Protein AF-S7Y6G8-F1 (afdb_monomer)

Radius of gyration: 14.81 Å; Cα contacts (8 Å, |Δi|>4): 40; chains: 1; bounding box: 29×49×24 Å

Secondary structure (DSSP, 8-state):
--SS---S-------------HHHHHHHHHHHHTT--HHHHHHHHHHHHTTS-HHHHHHHHHH----TTHHHHHHHHHHHHHHH-

Mean predicted aligned 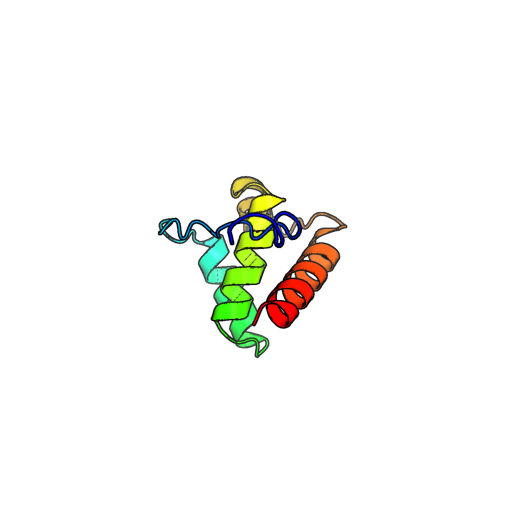error: 10.29 Å

Solvent-accessible surface area (backbone atoms only — not comparable to full-atom values): 5264 Å² total; per-residue (Å²): 141,92,79,86,77,90,78,70,89,75,74,76,78,76,81,70,86,63,81,79,46,72,56,54,53,53,49,38,51,52,38,40,75,72,69,47,57,66,69,43,32,52,46,22,49,53,56,44,49,78,74,36,53,67,72,52,53,44,44,25,75,74,69,71,54,69,63,91,59,45,66,60,50,51,50,53,29,38,53,52,31,61,76,73,109

Organism: NCBI:txid1217666

Sequence (85 aa):
MVLKHIAILAVVGMCCSACSSKVERDFISGCRQGGAPKSICECTFKKLEEKYSEKTLERMSEYGYAPDDFMHQVMKASEQCIAED

Structure (mmCIF, N/CA/C/O backbone):
data_AF-S7Y6G8-F1
#
_entry.id   AF-S7Y6G8-F1
#
loop_
_atom_site.group_PDB
_atom_site.id
_atom_site.type_symbol
_atom_site.label_atom_id
_atom_site.label_alt_id
_atom_site.label_comp_id
_atom_site.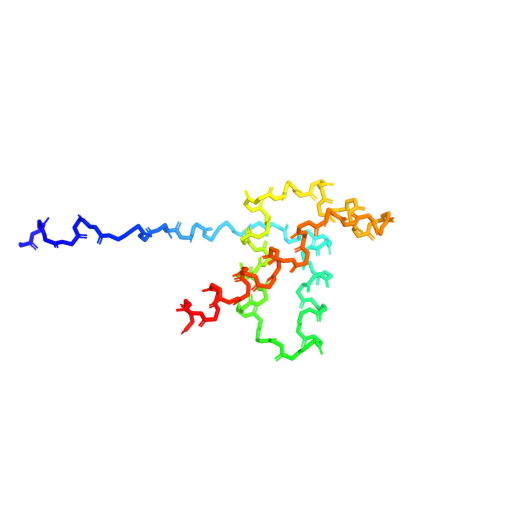label_asym_id
_atom_site.label_entity_id
_atom_site.label_seq_id
_atom_site.pdbx_PDB_ins_code
_atom_site.Cartn_x
_atom_site.Cartn_y
_atom_site.Cartn_z
_atom_site.occupancy
_atom_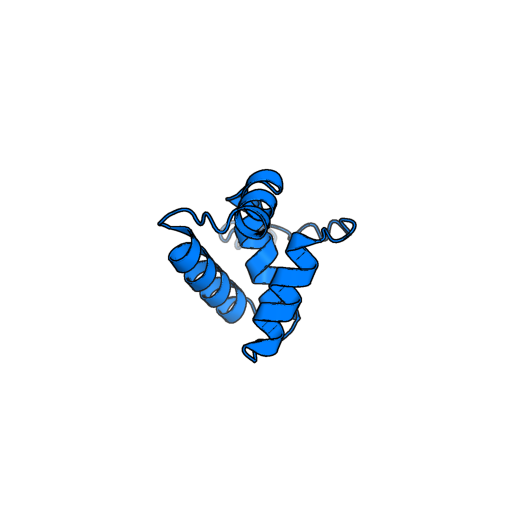site.B_iso_or_equiv
_atom_site.auth_seq_id
_atom_site.auth_comp_id
_atom_site.auth_asym_id
_atom_site.auth_atom_id
_atom_site.pdbx_PDB_model_num
ATOM 1 N N . MET A 1 1 ? -22.133 -36.545 -3.829 1.00 42.28 1 MET A N 1
ATOM 2 C CA . MET A 1 1 ? -20.741 -36.800 -3.395 1.00 42.28 1 MET A CA 1
ATOM 3 C C . MET A 1 1 ? -20.174 -35.486 -2.853 1.00 42.28 1 MET A C 1
ATOM 5 O O . MET A 1 1 ? -19.446 -34.791 -3.537 1.00 42.28 1 MET A O 1
ATOM 9 N N . VAL A 1 2 ? -20.630 -35.095 -1.660 1.00 46.59 2 VAL A N 1
ATOM 10 C CA . VAL A 1 2 ? -20.538 -33.731 -1.087 1.00 46.59 2 VAL A CA 1
ATOM 11 C C . VAL A 1 2 ? -19.629 -33.678 0.158 1.00 46.59 2 VAL A C 1
ATOM 13 O O . VAL A 1 2 ? -19.847 -32.872 1.048 1.00 46.59 2 VAL A O 1
ATOM 16 N N . LEU A 1 3 ? -18.612 -34.549 0.260 1.00 45.53 3 LEU A N 1
ATOM 17 C CA . LEU A 1 3 ? -17.887 -34.744 1.532 1.00 45.53 3 LEU A CA 1
ATOM 18 C C . LEU A 1 3 ? -16.351 -34.875 1.451 1.00 45.53 3 LEU A C 1
ATOM 20 O O . LEU A 1 3 ? -15.749 -35.295 2.431 1.00 45.53 3 LEU A O 1
ATOM 24 N N . LYS A 1 4 ? -15.684 -34.556 0.329 1.00 43.16 4 LYS A N 1
ATOM 25 C CA . LYS A 1 4 ? -14.222 -34.796 0.202 1.00 43.16 4 LYS A CA 1
ATOM 26 C C . LYS A 1 4 ? -13.346 -33.576 -0.112 1.00 43.16 4 LYS A C 1
ATOM 28 O O . LYS A 1 4 ? -12.132 -33.708 -0.144 1.00 43.16 4 LYS A O 1
ATOM 33 N N . HIS A 1 5 ? -13.929 -3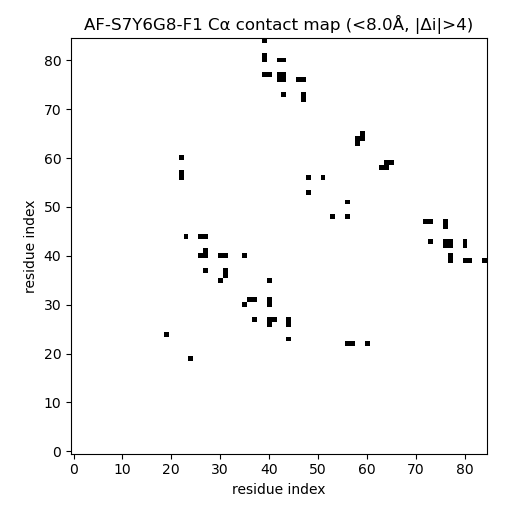2.388 -0.248 1.00 41.81 5 HIS A N 1
ATOM 34 C CA . HIS A 1 5 ? -13.166 -31.142 -0.428 1.00 41.81 5 HIS A CA 1
ATOM 35 C C . HIS A 1 5 ? -13.487 -30.102 0.654 1.00 41.81 5 HIS A C 1
ATOM 37 O O . HIS A 1 5 ? -13.403 -28.901 0.434 1.00 41.81 5 HIS A O 1
ATOM 43 N N . ILE A 1 6 ? -13.838 -30.576 1.853 1.00 52.69 6 ILE A N 1
ATOM 44 C CA . ILE A 1 6 ? -13.834 -29.781 3.087 1.00 52.69 6 ILE A CA 1
ATOM 45 C C . ILE A 1 6 ? -12.377 -29.707 3.565 1.00 52.69 6 ILE A C 1
ATOM 47 O O . ILE A 1 6 ? -12.003 -30.404 4.498 1.00 52.69 6 ILE A O 1
ATOM 51 N N . ALA A 1 7 ? -11.528 -28.977 2.845 1.00 53.00 7 ALA A N 1
ATOM 52 C CA . ALA A 1 7 ? -10.203 -28.531 3.290 1.00 53.00 7 ALA A CA 1
ATOM 53 C C . ALA A 1 7 ? -9.525 -27.808 2.126 1.00 53.00 7 ALA A C 1
ATOM 55 O O . ALA A 1 7 ? -8.761 -28.413 1.390 1.00 53.00 7 ALA A O 1
ATOM 56 N N . ILE A 1 8 ? -9.871 -26.543 1.923 1.00 51.72 8 ILE A N 1
ATOM 57 C CA . ILE A 1 8 ? -8.972 -25.440 1.564 1.00 51.72 8 ILE A CA 1
ATOM 58 C C . ILE A 1 8 ? -9.884 -24.214 1.591 1.00 51.72 8 ILE A C 1
ATOM 60 O O . ILE A 1 8 ? -10.928 -24.176 0.945 1.00 51.72 8 ILE A O 1
ATOM 64 N N . LEU A 1 9 ? -9.535 -23.276 2.462 1.00 49.91 9 LEU A N 1
ATOM 65 C CA . LEU A 1 9 ? -10.257 -22.047 2.751 1.00 49.91 9 LEU A CA 1
ATOM 66 C C . LEU A 1 9 ? -10.345 -21.174 1.491 1.00 49.91 9 LEU A C 1
ATOM 68 O O . LEU A 1 9 ? -9.534 -20.277 1.296 1.00 49.91 9 LEU A O 1
ATOM 72 N N . ALA A 1 10 ? -11.337 -21.419 0.639 1.00 49.09 10 ALA A N 1
ATOM 73 C CA . ALA A 1 10 ? -11.776 -20.443 -0.344 1.00 49.09 10 ALA A CA 1
ATOM 74 C C . ALA A 1 10 ? -12.582 -19.381 0.411 1.00 49.09 10 ALA A C 1
ATOM 76 O O . ALA A 1 10 ? -13.805 -19.474 0.540 1.00 49.09 10 ALA A O 1
ATOM 77 N N . VAL A 1 11 ? -11.875 -18.404 0.985 1.00 58.69 11 VAL A N 1
ATOM 78 C CA . VAL A 1 11 ? -12.493 -17.148 1.407 1.00 58.69 11 VAL A CA 1
ATOM 79 C C . VAL A 1 11 ? -13.105 -16.552 0.151 1.00 58.69 11 VAL A C 1
ATOM 81 O O . VAL A 1 11 ? -12.415 -16.095 -0.755 1.00 58.69 11 VAL A O 1
ATOM 84 N N . VAL A 1 12 ? -14.429 -16.640 0.083 1.00 53.94 12 VAL A N 1
ATOM 85 C CA . VAL A 1 12 ? -15.252 -15.945 -0.893 1.00 53.94 12 VAL A CA 1
ATOM 86 C C . VAL A 1 12 ? -14.918 -14.467 -0.750 1.00 53.94 12 VAL A C 1
ATOM 88 O O . VAL A 1 12 ? -15.317 -13.820 0.218 1.00 53.94 12 VAL A O 1
ATOM 91 N N . GLY A 1 13 ? -14.136 -13.950 -1.696 1.00 52.06 13 GLY A N 1
ATOM 92 C CA . GLY A 1 13 ? -13.867 -12.533 -1.826 1.00 52.06 13 GLY A CA 1
ATOM 93 C C . GLY A 1 13 ? -15.186 -11.833 -2.094 1.00 52.06 13 GLY A C 1
ATOM 94 O O . GLY A 1 13 ? -15.634 -11.748 -3.231 1.00 52.06 13 GLY A O 1
ATOM 95 N N . MET A 1 14 ? -15.819 -11.345 -1.032 1.00 46.12 14 MET A N 1
ATOM 96 C CA . MET A 1 14 ? -16.943 -10.435 -1.121 1.00 46.12 14 MET A CA 1
ATOM 97 C C . MET A 1 14 ? -16.461 -9.235 -1.938 1.00 46.12 14 MET A C 1
ATOM 99 O O . MET A 1 14 ? -15.599 -8.470 -1.497 1.00 46.12 14 MET A O 1
ATOM 103 N N . CYS A 1 15 ? -16.927 -9.132 -3.181 1.00 45.81 15 CYS A N 1
ATOM 104 C CA . CYS A 1 15 ? -16.818 -7.922 -3.977 1.00 45.81 15 CYS A CA 1
ATOM 105 C C . CYS A 1 15 ? -17.804 -6.923 -3.380 1.00 45.81 15 CYS A C 1
ATOM 107 O O . CYS A 1 15 ? -18.890 -6.700 -3.911 1.00 45.81 15 CYS A O 1
ATOM 109 N N . CYS A 1 16 ? -17.444 -6.360 -2.226 1.00 45.59 16 CYS A N 1
ATOM 110 C CA . CYS A 1 16 ? -17.990 -5.079 -1.836 1.00 45.59 16 CYS A CA 1
ATOM 111 C C . CYS A 1 16 ? -17.571 -4.116 -2.941 1.00 45.59 16 CYS A C 1
ATOM 113 O O . CYS A 1 16 ? -16.388 -3.828 -3.099 1.00 45.59 16 CYS A O 1
ATOM 115 N N . SER A 1 17 ? -18.534 -3.639 -3.721 1.00 48.69 17 SER A N 1
ATOM 116 C CA . SER A 1 17 ? -18.397 -2.396 -4.467 1.00 48.69 17 SER A CA 1
ATOM 117 C C . SER A 1 17 ? -18.278 -1.265 -3.441 1.00 48.69 17 SER A C 1
ATOM 119 O O . SER A 1 17 ? -19.238 -0.535 -3.190 1.00 48.69 17 SER A O 1
ATOM 121 N N . ALA A 1 18 ? -17.139 -1.203 -2.753 1.00 52.22 18 ALA A N 1
ATOM 122 C CA . ALA A 1 18 ? -16.785 -0.090 -1.904 1.00 52.22 18 ALA A CA 1
ATOM 123 C C . ALA A 1 18 ? -16.544 1.099 -2.832 1.00 52.22 18 ALA A C 1
ATOM 125 O O . ALA A 1 18 ? -15.923 0.976 -3.890 1.00 52.22 18 ALA A O 1
ATOM 126 N N . CYS A 1 19 ? -17.117 2.245 -2.484 1.00 60.97 19 CYS A N 1
ATOM 127 C CA . CYS A 1 19 ? -16.787 3.484 -3.160 1.00 60.97 19 CYS A CA 1
ATOM 128 C C . CYS A 1 19 ? -15.279 3.687 -2.991 1.00 60.97 19 CYS A C 1
ATOM 130 O O . CYS A 1 19 ? -14.824 3.860 -1.865 1.00 60.97 19 CYS A O 1
ATOM 132 N N . SER A 1 20 ? -14.524 3.597 -4.087 1.00 70.44 20 SER A N 1
ATOM 133 C CA . SER A 1 20 ? -13.069 3.527 -3.995 1.00 70.44 20 SER A CA 1
ATOM 134 C C . SER A 1 20 ? -12.499 4.772 -3.322 1.00 70.44 20 SER A C 1
ATOM 136 O O . SER A 1 20 ? -12.781 5.900 -3.755 1.00 70.44 20 SER A O 1
ATOM 138 N N . SER A 1 21 ? -11.720 4.582 -2.260 1.00 81.38 21 SER A N 1
ATOM 139 C CA . SER A 1 21 ? -11.141 5.675 -1.477 1.00 81.38 21 SER A CA 1
ATOM 140 C C . SER A 1 21 ? -10.051 6.403 -2.275 1.00 81.38 2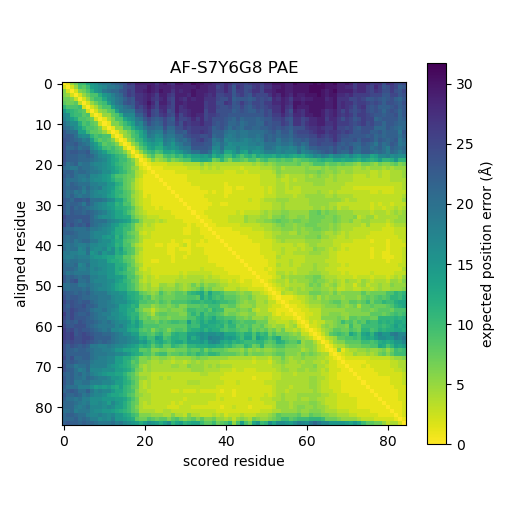1 SER A C 1
ATOM 142 O O . SER A 1 21 ? -9.557 5.919 -3.298 1.00 81.38 21 SER A O 1
ATOM 144 N N . LYS A 1 22 ? -9.669 7.623 -1.867 1.00 83.62 22 LYS A N 1
ATOM 145 C CA . LYS A 1 22 ? -8.570 8.334 -2.554 1.00 83.62 22 LYS A CA 1
ATOM 146 C C . LYS A 1 22 ? -7.264 7.539 -2.468 1.00 83.62 22 LYS A C 1
ATOM 148 O O . LYS A 1 22 ? -6.556 7.454 -3.469 1.00 83.62 22 LYS A O 1
ATOM 153 N N . VAL A 1 23 ? -6.990 6.946 -1.307 1.00 84.44 23 VAL A N 1
ATOM 154 C CA . VAL A 1 23 ? -5.786 6.143 -1.085 1.00 84.44 23 VAL A CA 1
ATOM 155 C C . VAL A 1 23 ? -5.770 4.883 -1.951 1.00 84.44 23 VAL A C 1
ATOM 157 O O . VAL A 1 23 ? -4.734 4.574 -2.532 1.00 84.44 23 VAL A O 1
ATOM 160 N N . GLU A 1 24 ? -6.911 4.217 -2.137 1.00 86.12 24 GLU A N 1
ATOM 161 C CA . GLU A 1 24 ? -7.023 3.076 -3.052 1.00 86.12 24 GLU A CA 1
ATOM 162 C C . GLU A 1 24 ? -6.678 3.469 -4.487 1.00 86.12 24 GLU A C 1
ATOM 164 O O . GLU A 1 24 ? -5.853 2.828 -5.140 1.00 86.12 24 GLU A O 1
ATOM 169 N N . ARG A 1 25 ? -7.270 4.561 -4.984 1.00 88.19 25 ARG A N 1
ATOM 170 C CA . ARG A 1 25 ? -7.014 5.029 -6.352 1.00 88.19 25 ARG A CA 1
ATOM 171 C C . ARG A 1 25 ? -5.550 5.392 -6.567 1.00 88.19 25 ARG A C 1
ATOM 173 O O . ARG A 1 25 ? -4.989 5.038 -7.607 1.00 88.19 25 ARG A O 1
ATOM 180 N N . ASP A 1 26 ? -4.941 6.083 -5.607 1.00 87.75 26 ASP A N 1
ATOM 181 C CA . ASP A 1 26 ? -3.535 6.481 -5.678 1.00 87.75 26 ASP A CA 1
ATOM 182 C C . ASP A 1 26 ? -2.620 5.242 -5.625 1.00 87.75 26 ASP A C 1
ATOM 184 O O . ASP A 1 26 ? -1.691 5.132 -6.431 1.00 87.75 26 ASP A O 1
ATOM 188 N N . PHE A 1 27 ? -2.938 4.257 -4.778 1.00 88.12 27 PHE A N 1
ATOM 189 C CA . PHE A 1 27 ? -2.221 2.983 -4.706 1.00 88.12 27 PHE A CA 1
ATOM 190 C C . PHE A 1 27 ? -2.314 2.192 -6.016 1.00 88.12 27 PHE A C 1
ATOM 192 O O . PHE A 1 27 ? -1.287 1.811 -6.581 1.00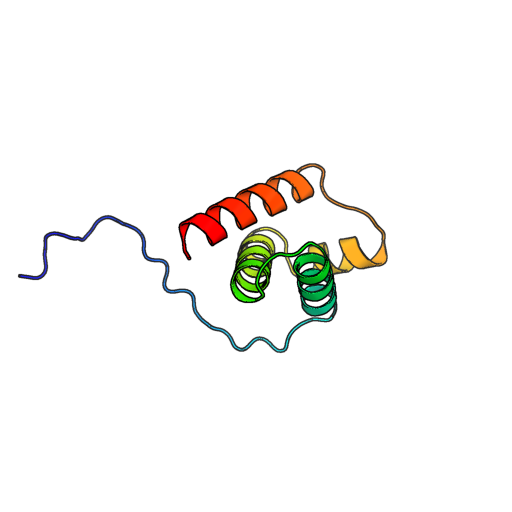 88.12 27 PHE A O 1
ATOM 199 N N . ILE A 1 28 ? -3.525 1.977 -6.544 1.00 90.06 28 ILE A N 1
ATOM 200 C CA . ILE A 1 28 ? -3.741 1.249 -7.804 1.00 90.06 28 ILE A CA 1
ATOM 201 C C . ILE A 1 28 ? -3.032 1.968 -8.954 1.00 90.06 28 ILE A C 1
ATOM 203 O O . ILE A 1 28 ? -2.408 1.324 -9.798 1.00 90.06 28 ILE A O 1
ATOM 207 N N . SER A 1 29 ? -3.095 3.300 -8.993 1.00 90.94 29 SER A N 1
ATOM 208 C CA . SER A 1 29 ? -2.389 4.100 -9.996 1.00 90.94 29 SER A CA 1
ATOM 209 C C . SER A 1 29 ? -0.873 3.899 -9.921 1.00 90.94 29 SER A C 1
ATOM 211 O O . SER A 1 29 ? -0.238 3.664 -10.951 1.00 90.94 29 SER A O 1
ATOM 213 N N . GLY A 1 30 ? -0.284 3.945 -8.723 1.00 89.00 30 GLY A N 1
ATOM 214 C CA . GLY A 1 30 ? 1.146 3.696 -8.517 1.00 89.00 30 GLY A CA 1
ATOM 215 C C . GLY A 1 30 ? 1.555 2.271 -8.896 1.00 89.00 30 GLY A C 1
ATOM 216 O O . GLY A 1 30 ? 2.519 2.073 -9.632 1.00 89.00 30 GLY A O 1
ATOM 217 N N . CYS A 1 31 ? 0.769 1.280 -8.481 1.00 90.25 31 CYS A N 1
ATOM 218 C CA . CYS A 1 31 ? 0.993 -0.128 -8.798 1.00 90.25 31 CYS A CA 1
ATOM 219 C C . CYS A 1 31 ? 0.968 -0.394 -10.315 1.00 90.25 31 CYS A C 1
ATOM 221 O O . CYS A 1 31 ? 1.859 -1.053 -10.855 1.00 90.25 31 CYS A O 1
ATOM 223 N N . ARG A 1 32 ? 0.008 0.199 -11.036 1.00 92.44 32 ARG A N 1
ATOM 224 C CA . ARG A 1 32 ? -0.078 0.090 -12.501 1.00 92.44 32 ARG A CA 1
ATOM 225 C C . ARG A 1 32 ? 1.062 0.804 -13.216 1.00 92.44 32 ARG A C 1
ATOM 227 O O . ARG A 1 32 ? 1.553 0.296 -14.220 1.00 92.44 32 ARG A O 1
ATOM 234 N N . GLN A 1 33 ? 1.499 1.958 -12.713 1.00 91.81 33 GLN A N 1
ATOM 235 C CA . GLN A 1 33 ? 2.700 2.630 -13.223 1.00 91.81 33 GLN A CA 1
ATOM 236 C C . GLN A 1 33 ? 3.961 1.777 -13.013 1.00 91.81 33 GLN A C 1
ATOM 238 O O . GLN A 1 33 ? 4.866 1.825 -13.840 1.00 91.81 33 GLN A O 1
ATOM 243 N N . GLY A 1 34 ? 3.985 0.944 -11.968 1.00 85.69 34 GLY A N 1
ATOM 244 C CA . GLY A 1 34 ? 5.009 -0.080 -11.741 1.00 85.69 34 GLY A CA 1
ATOM 245 C C . GLY A 1 34 ? 4.945 -1.287 -12.688 1.00 85.69 34 GLY A C 1
ATOM 246 O O . GLY A 1 34 ? 5.817 -2.147 -12.620 1.00 85.69 34 GLY A O 1
ATOM 247 N N . GLY A 1 35 ? 3.947 -1.362 -13.575 1.00 89.31 35 GLY A N 1
ATOM 248 C CA . GLY A 1 35 ? 3.815 -2.412 -14.591 1.00 89.31 35 GLY A CA 1
ATOM 249 C C . GLY A 1 35 ? 2.937 -3.600 -14.193 1.00 89.31 35 GLY A C 1
ATOM 250 O O . GLY A 1 35 ? 2.768 -4.516 -14.996 1.00 89.31 35 GLY A O 1
ATOM 251 N N . ALA A 1 36 ? 2.346 -3.597 -12.995 1.00 88.38 36 ALA A N 1
ATOM 252 C CA . ALA A 1 36 ? 1.440 -4.661 -12.575 1.00 88.38 36 ALA A CA 1
ATOM 253 C C . ALA A 1 36 ? 0.043 -4.517 -13.223 1.00 88.38 36 ALA A C 1
ATOM 255 O O . ALA A 1 36 ? -0.453 -3.397 -13.417 1.00 88.38 36 ALA A O 1
ATOM 256 N N . PRO A 1 37 ? -0.627 -5.636 -13.562 1.00 90.81 37 PRO A N 1
ATOM 257 C CA . PRO A 1 37 ? -1.988 -5.601 -14.075 1.00 90.81 37 PRO A CA 1
ATOM 258 C C . PRO A 1 37 ? -2.970 -5.112 -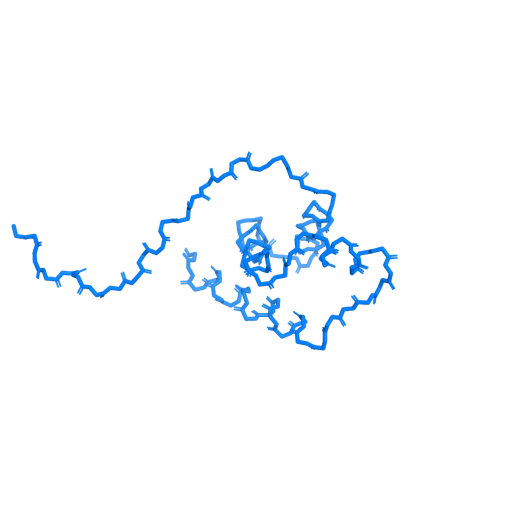13.005 1.00 90.81 37 PRO A C 1
ATOM 260 O O . PRO A 1 37 ? -2.766 -5.271 -11.802 1.00 90.81 37 PRO A O 1
ATOM 263 N N . LYS A 1 38 ? -4.069 -4.500 -13.462 1.00 88.81 38 LYS A N 1
ATOM 264 C CA . LYS A 1 38 ? -5.059 -3.868 -12.582 1.00 88.81 38 LYS A CA 1
ATOM 265 C C . LYS A 1 38 ? -5.660 -4.858 -11.566 1.00 88.81 38 LYS A C 1
ATOM 267 O O . LYS A 1 38 ? -5.810 -4.470 -10.414 1.00 88.81 38 LYS A O 1
ATOM 272 N N . SER A 1 39 ? -5.942 -6.101 -11.973 1.00 88.31 39 SER A N 1
ATOM 273 C CA . SER A 1 39 ? -6.479 -7.158 -11.097 1.00 88.31 39 SER A CA 1
ATOM 274 C C . SER A 1 39 ? -5.564 -7.435 -9.904 1.00 88.31 39 SER A C 1
ATOM 276 O O . SER A 1 39 ? -6.020 -7.461 -8.763 1.00 88.31 39 SER A O 1
ATOM 278 N N . ILE A 1 40 ? -4.260 -7.550 -10.160 1.00 90.50 40 ILE A N 1
ATOM 279 C CA . ILE A 1 40 ? -3.245 -7.756 -9.125 1.00 90.50 40 ILE A CA 1
ATOM 280 C C . ILE A 1 40 ? -3.168 -6.544 -8.200 1.00 90.50 40 ILE A C 1
ATOM 282 O O . ILE A 1 40 ? -3.160 -6.712 -6.987 1.00 90.50 40 ILE A O 1
ATOM 286 N N . CYS A 1 41 ? -3.187 -5.321 -8.736 1.00 90.38 41 CYS A N 1
ATOM 287 C CA . CYS A 1 41 ? -3.164 -4.110 -7.912 1.00 90.38 41 CYS A CA 1
ATOM 288 C C . CYS A 1 41 ? -4.377 -3.995 -6.975 1.00 90.38 41 CYS A C 1
ATOM 290 O O . CYS A 1 41 ? -4.214 -3.645 -5.805 1.00 90.38 41 CYS A O 1
ATOM 292 N N . GLU A 1 42 ? -5.576 -4.301 -7.475 1.00 90.31 42 GLU A N 1
ATOM 293 C CA . GLU A 1 42 ? -6.811 -4.325 -6.680 1.00 90.31 42 GLU A CA 1
ATOM 294 C C . GLU A 1 42 ? -6.760 -5.425 -5.610 1.00 90.31 42 GLU A C 1
ATOM 296 O O . GLU A 1 42 ? -7.079 -5.180 -4.446 1.00 90.31 42 GLU A O 1
ATOM 301 N N . CYS A 1 43 ? -6.288 -6.621 -5.972 1.00 90.06 43 CYS A N 1
ATOM 302 C CA . CYS A 1 43 ? -6.111 -7.725 -5.033 1.00 90.06 43 CYS A CA 1
ATOM 303 C C . CYS A 1 43 ? -5.109 -7.379 -3.917 1.00 90.06 43 CYS A C 1
ATOM 305 O O . CYS A 1 43 ? -5.399 -7.591 -2.735 1.00 90.06 43 CYS A O 1
ATOM 307 N N . THR A 1 44 ? -3.956 -6.800 -4.268 1.00 89.31 44 THR A N 1
ATOM 308 C CA . THR A 1 44 ? -2.927 -6.407 -3.299 1.00 89.31 44 THR A CA 1
ATOM 309 C C . THR A 1 44 ? -3.481 -5.378 -2.324 1.00 89.31 44 THR A C 1
ATOM 311 O O . THR A 1 44 ? -3.303 -5.531 -1.116 1.00 89.31 44 THR A O 1
ATOM 314 N N . PHE A 1 45 ? -4.186 -4.358 -2.824 1.00 88.56 45 PHE A N 1
ATOM 315 C CA . PHE A 1 45 ? -4.781 -3.332 -1.971 1.00 88.56 45 PHE A CA 1
ATOM 316 C C . PHE A 1 45 ? -5.793 -3.929 -0.988 1.00 88.56 45 PHE A C 1
ATOM 318 O O . PHE A 1 45 ? -5.705 -3.670 0.210 1.00 88.56 45 PHE A O 1
ATOM 325 N N . LYS A 1 46 ? -6.664 -4.828 -1.454 1.00 87.56 46 LYS A N 1
ATOM 326 C CA . LYS A 1 46 ? -7.643 -5.509 -0.599 1.00 87.56 46 LYS A CA 1
ATOM 327 C C . LYS A 1 46 ? -6.987 -6.295 0.542 1.00 87.56 46 LYS A C 1
ATOM 329 O O . LYS A 1 46 ? -7.415 -6.195 1.689 1.00 87.56 46 LYS A O 1
ATOM 334 N N . LYS A 1 47 ? -5.911 -7.042 0.262 1.00 88.44 47 LYS A N 1
ATOM 335 C CA . LYS A 1 47 ? -5.156 -7.771 1.303 1.00 88.44 47 LYS A CA 1
ATOM 336 C C . LYS A 1 47 ? -4.455 -6.826 2.289 1.00 88.44 47 LYS A C 1
ATOM 338 O O . LYS A 1 47 ? -4.236 -7.193 3.445 1.00 88.44 47 LYS A O 1
ATOM 343 N N . LEU A 1 48 ? -4.085 -5.621 1.851 1.00 87.62 48 LEU A N 1
ATOM 344 C CA . LEU A 1 48 ? -3.556 -4.586 2.740 1.00 87.62 48 LEU A CA 1
ATOM 345 C C . LEU A 1 48 ? -4.657 -3.995 3.620 1.00 87.62 48 LEU A C 1
ATOM 347 O O . LEU A 1 48 ? -4.416 -3.833 4.811 1.00 87.62 48 LEU A O 1
ATOM 351 N N . GLU A 1 49 ? -5.855 -3.746 3.092 1.00 84.88 49 GLU A N 1
ATOM 352 C CA . GLU A 1 49 ? -7.006 -3.258 3.871 1.00 84.88 49 GLU A CA 1
ATOM 353 C C . GLU A 1 49 ? -7.475 -4.245 4.949 1.00 84.88 49 GLU A C 1
ATOM 355 O O . GLU A 1 49 ? -7.918 -3.834 6.021 1.00 84.88 49 GLU A O 1
ATOM 360 N N . GLU A 1 50 ? -7.324 -5.553 4.722 1.00 83.94 50 GLU A N 1
ATOM 361 C CA . GLU A 1 50 ? -7.592 -6.572 5.750 1.00 83.94 50 GLU A CA 1
ATOM 362 C C . GLU A 1 50 ? -6.663 -6.447 6.971 1.00 83.94 50 GLU A C 1
ATOM 364 O O . GLU A 1 50 ? -7.003 -6.898 8.067 1.00 83.94 50 GLU A O 1
ATOM 369 N N . LYS A 1 51 ? -5.479 -5.847 6.796 1.00 81.38 51 LYS A N 1
ATOM 370 C CA . LYS A 1 51 ? -4.445 -5.722 7.836 1.00 81.38 51 LYS A CA 1
ATOM 371 C C . LYS A 1 51 ? -4.307 -4.313 8.388 1.00 81.38 51 LYS A C 1
ATOM 373 O O . LYS A 1 51 ? -4.073 -4.137 9.582 1.00 81.38 51 LYS A O 1
ATOM 378 N N . TYR A 1 52 ? -4.432 -3.317 7.528 1.00 82.25 52 TYR A N 1
ATOM 379 C CA . TYR A 1 52 ? -4.321 -1.912 7.855 1.00 82.25 52 TYR A CA 1
ATOM 380 C C . TYR A 1 52 ? -5.692 -1.288 7.663 1.00 82.25 52 TYR A C 1
ATOM 382 O O . TYR A 1 52 ? -6.231 -1.297 6.564 1.00 82.25 52 TYR A O 1
ATOM 390 N N . SER A 1 53 ? -6.251 -0.708 8.727 1.00 77.69 53 SER A N 1
ATOM 391 C CA . SER A 1 53 ? -7.486 0.064 8.585 1.00 77.69 53 SER A CA 1
ATOM 392 C C . SER A 1 53 ? -7.317 1.150 7.518 1.00 77.69 53 SER A C 1
ATOM 394 O O . SER A 1 53 ? -6.225 1.708 7.393 1.00 77.69 53 SER A O 1
ATOM 396 N N . GLU A 1 54 ? -8.393 1.508 6.820 1.00 71.50 54 GLU A N 1
ATOM 397 C CA . GLU A 1 54 ? -8.404 2.587 5.821 1.00 71.50 54 GLU A CA 1
ATOM 398 C C . GLU A 1 54 ? -7.740 3.870 6.358 1.00 71.50 54 GLU A C 1
ATOM 400 O O . GLU A 1 54 ? -6.851 4.425 5.724 1.00 71.50 54 GLU A O 1
ATOM 405 N N . LYS A 1 55 ? -8.024 4.242 7.616 1.00 70.00 55 LYS A N 1
ATOM 406 C CA . LYS A 1 55 ? -7.386 5.379 8.312 1.00 70.00 55 LYS A CA 1
ATOM 407 C C . LYS A 1 55 ? -5.870 5.263 8.473 1.00 70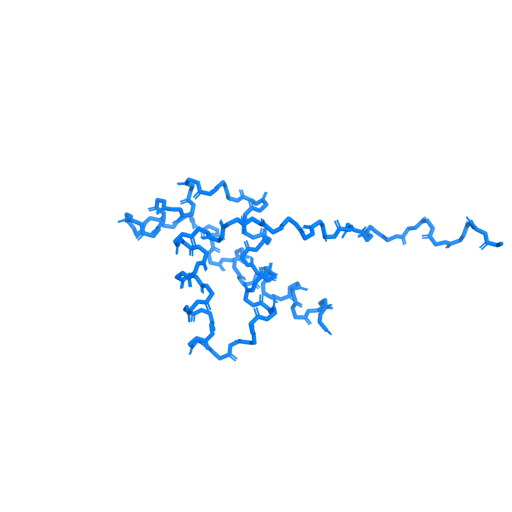.00 55 LYS A C 1
ATOM 409 O O . LYS A 1 55 ? -5.178 6.270 8.618 1.00 70.00 55 LYS A O 1
ATOM 414 N N . THR A 1 56 ? -5.340 4.049 8.559 1.00 73.06 56 THR A N 1
ATOM 415 C CA . THR A 1 56 ? -3.892 3.827 8.574 1.00 73.06 56 THR A CA 1
ATOM 416 C C . THR A 1 56 ? -3.339 4.106 7.189 1.00 73.06 56 THR A C 1
ATOM 418 O O . THR A 1 56 ? -2.438 4.927 7.084 1.00 73.06 56 THR A O 1
ATOM 421 N N . LEU A 1 57 ? -3.924 3.519 6.143 1.00 76.00 57 LEU A N 1
ATOM 422 C CA . LEU A 1 57 ? -3.497 3.716 4.755 1.00 76.00 57 LEU A CA 1
ATOM 423 C C . LEU A 1 57 ? -3.594 5.192 4.329 1.00 76.00 57 LEU A C 1
ATOM 425 O O . LEU A 1 57 ? -2.667 5.725 3.722 1.00 76.00 57 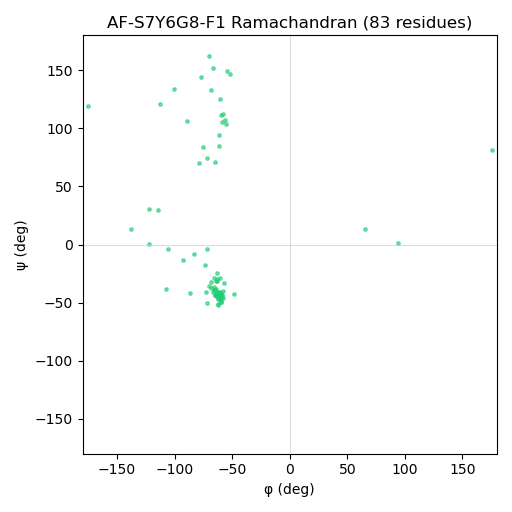LEU A O 1
ATOM 429 N N . GLU A 1 58 ? -4.661 5.892 4.714 1.00 74.19 58 GLU A N 1
ATOM 430 C CA . GLU A 1 58 ? -4.810 7.333 4.479 1.00 74.19 58 GLU A CA 1
ATOM 431 C C . GLU A 1 58 ? -3.689 8.138 5.144 1.00 74.19 58 GLU A C 1
ATOM 433 O O . GLU A 1 58 ? -3.040 8.955 4.490 1.00 74.19 58 GLU A O 1
ATOM 438 N N . ARG A 1 59 ? -3.382 7.857 6.419 1.00 72.12 59 ARG A N 1
ATOM 439 C CA . ARG A 1 59 ? -2.276 8.528 7.121 1.00 72.12 59 ARG A CA 1
ATOM 440 C C . ARG A 1 59 ? -0.916 8.230 6.500 1.00 72.12 59 ARG A C 1
ATOM 442 O O . ARG A 1 59 ? -0.048 9.097 6.531 1.00 72.12 59 ARG A O 1
ATOM 449 N N . MET A 1 60 ? -0.721 7.048 5.923 1.00 73.88 60 MET A N 1
ATOM 450 C CA . MET A 1 60 ? 0.504 6.740 5.183 1.00 73.88 60 MET A CA 1
ATOM 451 C C . MET A 1 60 ? 0.657 7.647 3.962 1.00 73.88 60 MET A C 1
ATOM 453 O O . MET A 1 60 ? 1.739 8.183 3.726 1.00 73.88 60 MET A O 1
ATOM 457 N N . SER A 1 61 ? -0.435 7.854 3.224 1.00 69.56 61 SER A N 1
ATOM 458 C CA . SER A 1 61 ? -0.455 8.736 2.057 1.00 69.56 61 SER A CA 1
ATOM 459 C C . SER A 1 61 ? -0.297 10.215 2.425 1.00 69.56 61 SER A C 1
ATOM 461 O O . SER A 1 61 ? 0.255 10.971 1.631 1.00 69.56 61 SER A O 1
ATOM 463 N N . GLU A 1 62 ? -0.800 10.639 3.586 1.00 69.75 62 GLU A N 1
ATOM 464 C CA . GLU A 1 62 ? -0.813 12.045 4.014 1.00 69.75 62 GLU A CA 1
ATOM 465 C C . GLU A 1 62 ? 0.480 12.463 4.732 1.00 69.75 62 GLU A C 1
ATOM 467 O O . GLU A 1 62 ? 1.013 13.540 4.476 1.00 69.75 62 GLU A O 1
ATOM 472 N N . TYR A 1 63 ? 1.013 11.602 5.603 1.00 69.75 63 TYR A N 1
ATOM 473 C CA . TYR A 1 63 ? 2.159 11.918 6.465 1.00 69.75 63 TYR A CA 1
ATOM 474 C C . TYR A 1 63 ? 3.464 11.246 6.023 1.00 69.75 63 TYR A C 1
ATOM 476 O O . TYR A 1 63 ? 4.498 11.459 6.655 1.00 69.75 63 TYR A O 1
ATOM 484 N N . GLY A 1 64 ? 3.434 10.405 4.982 1.00 67.56 64 GLY A N 1
ATOM 485 C CA . GLY A 1 64 ? 4.599 9.631 4.535 1.00 67.56 64 GLY A CA 1
ATOM 486 C C . GLY A 1 64 ? 5.082 8.597 5.559 1.00 67.56 64 GLY A C 1
ATOM 487 O O . GLY A 1 64 ? 6.187 8.073 5.439 1.00 67.56 64 GLY A O 1
ATOM 488 N N . TYR A 1 65 ? 4.279 8.314 6.588 1.00 67.75 65 TYR A N 1
ATOM 489 C CA . TYR A 1 65 ? 4.605 7.355 7.636 1.00 67.75 65 TYR A CA 1
ATOM 490 C C . TYR A 1 65 ? 4.122 5.972 7.220 1.00 67.75 65 TYR A C 1
ATOM 492 O O . TYR A 1 65 ? 2.924 5.729 7.266 1.00 67.75 65 TYR A O 1
ATOM 500 N N . ALA A 1 66 ? 5.025 5.069 6.845 1.00 70.81 66 ALA A N 1
ATOM 501 C CA . ALA A 1 66 ? 4.704 3.662 6.630 1.00 70.81 66 ALA A CA 1
ATOM 502 C C . ALA A 1 66 ? 5.138 2.827 7.846 1.00 70.81 66 ALA A C 1
ATOM 504 O O . ALA A 1 66 ? 6.261 3.011 8.320 1.00 70.81 66 ALA A O 1
ATOM 505 N N . PRO A 1 67 ? 4.292 1.910 8.354 1.00 77.00 67 PRO A N 1
ATOM 506 C CA . PRO A 1 67 ? 4.739 0.867 9.270 1.00 77.00 67 PRO A CA 1
ATOM 507 C C . PRO A 1 67 ? 5.941 0.110 8.696 1.00 77.00 67 PRO A C 1
ATOM 509 O O . PRO A 1 67 ? 6.020 -0.096 7.486 1.00 77.00 67 PRO A O 1
ATOM 512 N N . ASP A 1 68 ? 6.851 -0.334 9.562 1.00 81.69 68 ASP A N 1
ATOM 513 C CA . ASP A 1 68 ? 8.093 -1.015 9.159 1.00 81.69 68 ASP A CA 1
ATOM 514 C C . ASP A 1 68 ? 7.817 -2.272 8.306 1.00 81.69 68 ASP A C 1
ATOM 516 O O . ASP A 1 68 ? 8.526 -2.581 7.350 1.00 81.69 68 ASP A O 1
ATOM 520 N N . ASP A 1 69 ? 6.707 -2.957 8.592 1.00 84.88 69 ASP A N 1
ATOM 521 C CA . ASP A 1 69 ? 6.271 -4.150 7.874 1.00 84.88 69 ASP A CA 1
ATOM 522 C C . ASP A 1 69 ? 5.496 -3.849 6.583 1.00 84.88 69 ASP A C 1
ATOM 524 O O . ASP A 1 69 ? 5.250 -4.765 5.802 1.00 84.88 69 ASP A O 1
ATOM 528 N N . PHE A 1 70 ? 5.136 -2.593 6.306 1.00 84.00 70 PHE A N 1
ATOM 529 C CA . PHE A 1 70 ? 4.226 -2.261 5.210 1.00 84.00 70 PHE A CA 1
ATOM 530 C C . PHE A 1 70 ? 4.745 -2.718 3.851 1.00 84.00 70 PHE A C 1
ATOM 532 O O . PHE A 1 70 ? 4.033 -3.398 3.117 1.00 84.00 70 PHE A O 1
ATOM 539 N N . MET A 1 71 ? 6.000 -2.409 3.523 1.00 83.38 71 MET A N 1
ATOM 540 C CA . MET A 1 71 ? 6.582 -2.821 2.242 1.00 83.38 71 MET A CA 1
ATOM 541 C C . MET A 1 71 ? 6.680 -4.344 2.130 1.00 83.38 71 MET A C 1
ATOM 543 O O . MET A 1 71 ? 6.396 -4.903 1.072 1.00 83.38 71 MET A O 1
ATOM 547 N N . HIS A 1 72 ? 7.015 -5.033 3.224 1.00 87.62 72 HIS A N 1
ATOM 548 C CA . HIS A 1 72 ? 7.014 -6.495 3.258 1.00 87.62 72 HIS A CA 1
ATOM 549 C C . HIS A 1 72 ? 5.607 -7.056 3.012 1.00 87.62 72 HIS A C 1
ATOM 551 O O . HIS A 1 72 ? 5.427 -8.008 2.254 1.00 87.62 72 HIS A O 1
ATOM 557 N N . GLN A 1 73 ? 4.596 -6.427 3.604 1.00 87.94 73 GLN A N 1
ATOM 558 C CA . GLN A 1 73 ? 3.203 -6.812 3.457 1.00 87.94 73 GLN A CA 1
ATOM 559 C C . GLN A 1 73 ? 2.657 -6.530 2.054 1.00 87.94 73 GLN A C 1
ATOM 561 O O . GLN A 1 73 ? 1.905 -7.358 1.545 1.00 87.94 73 GLN A O 1
ATOM 566 N N . VAL A 1 74 ? 3.075 -5.441 1.401 1.00 86.88 74 VAL A N 1
ATOM 567 C CA . VAL A 1 74 ? 2.765 -5.147 -0.011 1.00 86.88 74 VAL A CA 1
ATOM 568 C C . VAL A 1 74 ? 3.348 -6.224 -0.924 1.00 86.88 74 VAL A C 1
ATOM 570 O O . VAL A 1 74 ? 2.641 -6.737 -1.792 1.00 86.88 74 VAL A O 1
ATOM 573 N N . MET A 1 75 ? 4.615 -6.594 -0.716 1.00 87.94 75 MET A N 1
ATOM 574 C CA . MET A 1 75 ? 5.283 -7.636 -1.503 1.00 87.94 75 MET A CA 1
ATOM 575 C C . MET A 1 75 ? 4.587 -8.985 -1.325 1.00 87.94 75 MET A C 1
ATOM 577 O O . MET A 1 75 ? 4.146 -9.577 -2.306 1.00 87.94 75 MET A O 1
ATOM 581 N N . LYS A 1 76 ? 4.369 -9.403 -0.075 1.00 90.69 76 LYS A N 1
ATOM 582 C CA . LYS A 1 76 ? 3.683 -10.655 0.250 1.00 90.69 76 LYS A CA 1
ATOM 583 C C . LYS A 1 76 ? 2.266 -10.710 -0.317 1.00 90.69 76 LYS A C 1
ATOM 585 O O . LYS A 1 76 ? 1.857 -11.740 -0.842 1.00 90.69 76 LYS A O 1
ATOM 590 N N . ALA A 1 77 ? 1.511 -9.618 -0.208 1.00 89.69 77 ALA A N 1
ATOM 591 C CA . ALA A 1 77 ? 0.172 -9.531 -0.777 1.00 89.69 77 ALA A CA 1
ATOM 592 C C . ALA A 1 77 ? 0.212 -9.647 -2.305 1.00 89.69 77 ALA A C 1
ATOM 594 O O . ALA A 1 77 ? -0.590 -10.380 -2.874 1.00 89.69 77 ALA A O 1
ATOM 595 N N . SER A 1 78 ? 1.184 -9.002 -2.954 1.00 86.44 78 SER A N 1
ATOM 596 C CA . SER A 1 78 ? 1.370 -9.091 -4.405 1.00 86.44 78 SER A CA 1
ATOM 597 C C . SER A 1 78 ? 1.737 -10.505 -4.852 1.00 86.44 78 SER A C 1
ATOM 599 O O . SER A 1 78 ? 1.147 -11.002 -5.803 1.00 86.44 78 SER A O 1
ATOM 601 N N . GLU A 1 79 ? 2.640 -11.192 -4.147 1.00 88.69 79 GLU A N 1
ATOM 602 C CA . GLU A 1 79 ? 2.981 -12.598 -4.414 1.00 88.69 79 GLU A CA 1
ATOM 603 C C . GLU A 1 79 ? 1.764 -13.518 -4.265 1.00 88.69 79 GLU A C 1
ATOM 605 O O . GLU A 1 79 ? 1.535 -14.383 -5.107 1.00 88.69 79 GLU A O 1
ATOM 610 N N . GLN A 1 80 ? 0.956 -13.310 -3.220 1.00 89.12 80 GLN A N 1
ATOM 611 C CA . GLN A 1 80 ? -0.286 -14.056 -3.018 1.00 89.12 80 GLN A CA 1
ATOM 612 C C . GLN A 1 80 ? -1.282 -13.808 -4.150 1.00 89.12 80 GLN A C 1
ATOM 614 O O . GLN A 1 80 ? -1.862 -14.756 -4.657 1.00 89.12 80 GLN A O 1
ATOM 619 N N . CYS A 1 81 ? -1.446 -12.556 -4.575 1.00 89.94 81 CYS A N 1
ATOM 620 C CA . CYS A 1 81 ? -2.339 -12.206 -5.674 1.00 89.94 81 CYS A CA 1
ATOM 621 C C . CYS A 1 81 ? -1.871 -12.778 -7.012 1.00 89.94 81 CYS A C 1
ATOM 623 O O . CYS A 1 81 ? -2.694 -13.258 -7.774 1.00 89.94 81 CYS A O 1
ATOM 625 N N . ILE A 1 82 ? -0.564 -12.779 -7.284 1.00 87.62 82 ILE A N 1
ATOM 626 C CA . ILE A 1 82 ? -0.001 -13.390 -8.497 1.00 87.62 82 ILE A CA 1
ATOM 627 C C . ILE A 1 82 ? -0.201 -14.908 -8.488 1.00 87.62 82 ILE A C 1
ATOM 629 O O . ILE A 1 82 ? -0.432 -15.496 -9.533 1.00 87.62 82 ILE A O 1
ATOM 633 N N . ALA A 1 83 ? -0.110 -15.554 -7.324 1.00 87.38 83 ALA A N 1
ATOM 634 C CA . ALA A 1 83 ? -0.382 -16.984 -7.196 1.00 87.38 83 ALA A CA 1
ATOM 635 C C . ALA A 1 83 ? -1.883 -17.334 -7.281 1.00 87.38 83 ALA A C 1
ATOM 637 O O . ALA A 1 83 ? -2.219 -18.506 -7.452 1.00 87.38 83 ALA A O 1
ATOM 638 N N . GLU A 1 84 ? -2.767 -16.347 -7.104 1.00 78.19 84 GLU A N 1
ATOM 639 C CA . GLU A 1 84 ? -4.228 -16.474 -7.176 1.00 78.19 84 GLU A CA 1
ATOM 640 C C . GLU A 1 84 ? -4.799 -16.172 -8.583 1.00 78.19 84 GLU A C 1
ATOM 642 O O . GLU A 1 84 ? -5.965 -16.496 -8.817 1.00 78.19 84 GLU A O 1
ATOM 647 N N . ASP A 1 85 ? -4.005 -15.578 -9.489 1.00 67.38 85 ASP A N 1
ATOM 648 C CA . ASP A 1 85 ? -4.351 -15.194 -10.880 1.00 67.38 85 ASP A CA 1
ATOM 649 C C . ASP A 1 85 ? -4.010 -16.316 -11.886 1.00 67.38 85 ASP A C 1
ATOM 651 O O . ASP A 1 85 ? -4.843 -16.569 -12.789 1.00 67.38 85 ASP A O 1
#

pLDDT: mean 75.78, std 15.79, range [41.81, 92.44]

Foldseek 3Di:
DPPDPPDDDPPPPPPPPDVQDPLLVVQLVVVVVVVDDSQLSNQLVVQVCVPAPPVRSVCCVVVVDDDPCRVVSSVVSSVVSVVVD